Protein AF-0000000066742378 (afdb_homodimer)

Foldseek 3Di:
DPPVCCVPQDFKDQPQFFPFPVVVVVVNCVSCVVAPEEAEAEPPDDDDDDDPPHFYKYFYWDQDPVPGTGTPGIIGTD/DPPVCVVPQDFKDQPQFFPFPVVVVVVNCVSCVVAPEEAEAEPPDDDDDDDPPHFYKYFYWDQDPVPGTGTPGIIGTD

Radius of gyration: 18.07 Å; Cα contacts (8 Å, |Δi|>4): 279; chains: 2; bounding box: 29×65×55 Å

Organism: Zea mays (NCBI:txid4577)

InterPro domains:
  IPR000864 Proteinase inhibitor I13, potato inhibitor I [PF00280] (10-77)
  IPR036354 Proteinase inhibitor I13, potato inhibitor I superfamily [SSF54654] (11-64)

Secondary structure (DSSP, 8-state):
-----------B-GGGTTSBHHHHHHHHHHH-TT--EEEEE-TTPPPPPPPTT--EEEEEEEEETTTEEEE-S--EE-/-----------B-GGGTTSBHHHHHHHHHHH-TT--EEEEE-TTPPPPPPPTT--EEEEEEEEETTTEEEE-S--EE-

Structure (mmCIF, N/CA/C/O backbone):
data_AF-0000000066742378-model_v1
#
loop_
_entity.id
_entity.type
_entity.pdbx_description
1 polymer 'Uncharacterized protein'
#
loop_
_atom_site.group_PDB
_atom_site.id
_atom_site.type_symbol
_atom_site.label_atom_id
_atom_site.label_alt_id
_atom_site.label_comp_id
_atom_site.label_asym_id
_atom_site.label_entity_id
_atom_site.label_seq_id
_atom_site.pdbx_PDB_ins_code
_atom_site.Cartn_x
_atom_site.Cartn_y
_atom_site.Cartn_z
_atom_site.occupancy
_atom_site.B_iso_or_equiv
_atom_site.auth_seq_id
_atom_site.auth_comp_id
_atom_site.auth_asym_id
_atom_site.auth_atom_id
_atom_site.pdbx_PDB_model_num
ATOM 1 N N . MET A 1 1 ? 0.008 30.469 32.125 1 27.09 1 MET A N 1
ATOM 2 C CA . MET A 1 1 ? 0.641 30.688 30.828 1 27.09 1 MET A CA 1
ATOM 3 C C . MET A 1 1 ? 0.395 29.5 29.906 1 27.09 1 MET A C 1
ATOM 5 O O . MET A 1 1 ? 0.87 28.391 30.156 1 27.09 1 MET A O 1
ATOM 9 N N . GLU A 1 2 ? -0.818 29.156 29.547 1 34.97 2 GLU A N 1
ATOM 10 C CA . GLU A 1 2 ? -1.3 28.016 28.75 1 34.97 2 GLU A CA 1
ATOM 11 C C . GLU A 1 2 ? -0.433 27.797 27.516 1 34.97 2 GLU A C 1
ATOM 13 O O . GLU A 1 2 ? -0.152 28.75 26.766 1 34.97 2 GLU A O 1
ATOM 18 N N . ALA A 1 3 ? 0.727 27.188 27.609 1 40.03 3 ALA A N 1
ATOM 19 C CA . ALA A 1 3 ? 1.688 27.047 26.516 1 40.03 3 ALA A CA 1
ATOM 20 C C . ALA A 1 3 ? 0.988 27.109 25.172 1 40.03 3 ALA A C 1
ATOM 22 O O . ALA A 1 3 ? -0.027 26.438 24.953 1 40.03 3 ALA A O 1
ATOM 23 N N . ILE A 1 4 ? 0.505 28.234 24.688 1 39.19 4 ILE A N 1
ATOM 24 C CA . ILE A 1 4 ? 0.047 28.484 23.312 1 39.19 4 ILE A CA 1
ATOM 25 C C . ILE A 1 4 ? 0.61 27.422 22.391 1 39.19 4 ILE A C 1
ATOM 27 O O . ILE A 1 4 ? 1.819 27.359 22.156 1 39.19 4 ILE A O 1
ATOM 31 N N . LYS A 1 5 ? 0.491 26.125 22.594 1 43.06 5 LYS A N 1
ATOM 32 C CA . LYS A 1 5 ? 0.84 25.141 21.578 1 43.06 5 LYS A CA 1
ATOM 33 C C . LYS A 1 5 ? 0.774 25.734 20.172 1 43.06 5 LYS A C 1
ATOM 35 O O . LYS A 1 5 ? -0.308 26.078 19.688 1 43.06 5 LYS A O 1
ATOM 40 N N . ILE A 1 6 ? 1.201 26.984 19.734 1 48.94 6 ILE A N 1
ATOM 41 C CA . ILE A 1 6 ? 1.306 27.391 18.344 1 48.94 6 ILE A CA 1
ATOM 42 C C . ILE A 1 6 ? 1.193 26.156 17.438 1 48.94 6 ILE A C 1
ATOM 44 O O . ILE A 1 6 ? 2.051 25.266 17.469 1 48.94 6 ILE A O 1
ATOM 48 N N . GLY A 1 7 ? 0.145 25.312 17.594 1 54 7 GLY A N 1
ATOM 49 C CA . GLY A 1 7 ? -0.183 23.969 17.125 1 54 7 GLY A CA 1
ATOM 50 C C . GLY A 1 7 ? 0.492 23.609 15.82 1 54 7 GLY A C 1
ATOM 51 O O . GLY A 1 7 ? 0.151 24.141 14.773 1 54 7 GLY A O 1
ATOM 52 N N . LEU A 1 8 ? 1.771 23.438 15.812 1 76.12 8 LEU A N 1
ATOM 53 C CA . LEU A 1 8 ? 2.514 23.047 14.617 1 76.12 8 LEU A CA 1
ATOM 54 C C . LEU A 1 8 ? 1.767 21.969 13.836 1 76.12 8 LEU A C 1
ATOM 56 O O . LEU A 1 8 ? 1.056 21.156 14.43 1 76.12 8 LEU A O 1
ATOM 60 N N . THR A 1 9 ? 1.541 22.328 12.578 1 91.19 9 THR A N 1
ATOM 61 C CA . THR A 1 9 ? 0.945 21.359 11.656 1 91.19 9 THR A CA 1
ATOM 62 C C . THR A 1 9 ? 1.741 20.062 11.641 1 91.19 9 THR A C 1
ATOM 64 O O . THR A 1 9 ? 2.959 20.078 11.453 1 91.19 9 THR A O 1
ATOM 67 N N . PRO A 1 10 ? 1.089 18.922 12.086 1 95.69 10 PRO A N 1
ATOM 68 C CA . PRO A 1 10 ? 1.838 17.656 12.109 1 95.69 10 PRO A CA 1
ATOM 69 C C . PRO A 1 10 ? 2.496 17.344 10.773 1 95.69 10 PRO A C 1
ATOM 71 O O . PRO A 1 10 ? 1.915 17.594 9.719 1 95.69 10 PRO A O 1
ATOM 74 N N . GLU A 1 11 ? 3.738 16.844 10.922 1 97.06 11 GLU A N 1
ATOM 75 C CA . GLU A 1 11 ? 4.438 16.422 9.711 1 97.06 11 GLU A CA 1
ATOM 76 C C . GLU A 1 11 ? 4.754 14.93 9.734 1 97.06 11 GLU A C 1
ATOM 78 O O . GLU A 1 11 ? 5.23 14.375 8.75 1 97.06 11 GLU A O 1
ATOM 83 N N . THR A 1 12 ? 4.594 14.344 10.867 1 97.81 12 THR A N 1
ATOM 84 C CA . THR A 1 12 ? 4.707 12.906 11.07 1 97.81 12 THR A CA 1
ATOM 85 C C . THR A 1 12 ? 3.58 12.391 11.953 1 97.81 12 THR A C 1
ATOM 87 O O . THR A 1 12 ? 2.904 13.172 12.625 1 97.81 12 THR A O 1
ATOM 90 N N . TRP A 1 13 ? 3.348 11.078 12.008 1 98.12 13 TRP A N 1
ATOM 91 C CA . TRP A 1 13 ? 2.273 10.438 12.758 1 98.12 13 TRP A CA 1
ATOM 92 C C . TRP A 1 13 ? 2.768 9.156 13.43 1 98.12 13 TRP A C 1
ATOM 94 O O . TRP A 1 13 ? 2.395 8.055 13.031 1 98.12 13 TRP A O 1
ATOM 104 N N . PRO A 1 14 ? 3.535 9.242 14.414 1 98.44 14 PRO A N 1
ATOM 105 C CA . PRO A 1 14 ? 4.02 8.039 15.086 1 98.44 14 PRO A CA 1
ATOM 106 C C . PRO A 1 14 ? 2.902 7.258 15.773 1 98.44 14 PRO A C 1
ATOM 108 O O . PRO A 1 14 ? 3.014 6.043 15.953 1 98.44 14 PRO A O 1
ATOM 111 N N . GLY A 1 15 ? 1.778 7.891 16.016 1 98.19 15 GLY A N 1
ATOM 112 C CA . GLY A 1 15 ? 0.684 7.289 16.766 1 98.19 15 GLY A CA 1
ATOM 113 C C . GLY A 1 15 ? -0.118 6.293 15.945 1 98.19 15 GLY A C 1
ATOM 1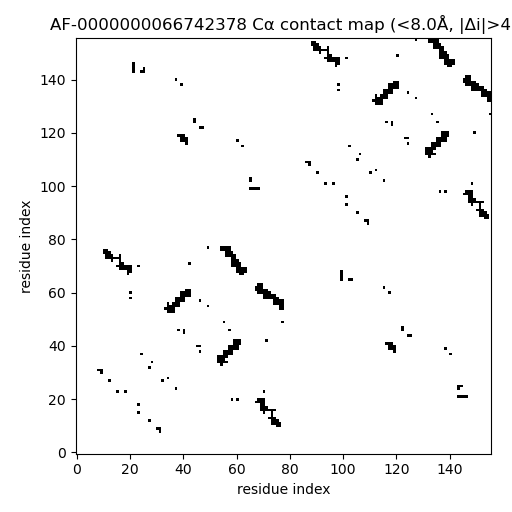14 O O . GLY A 1 15 ? -0.895 5.512 16.5 1 98.19 15 GLY A O 1
ATOM 115 N N . VAL A 1 16 ? 0.091 6.285 14.656 1 98.44 16 VAL A N 1
ATOM 116 C CA . VAL A 1 16 ? -0.739 5.398 13.852 1 98.44 16 VAL A CA 1
ATOM 117 C C . VAL A 1 16 ? 0.071 4.176 13.422 1 98.44 16 VAL A C 1
ATOM 119 O O . VAL A 1 16 ? -0.408 3.346 12.648 1 98.44 16 VAL A O 1
ATOM 122 N N . VAL A 1 17 ? 1.301 4.109 13.898 1 98.38 17 VAL A N 1
ATOM 123 C CA . VAL A 1 17 ? 2.09 2.918 13.609 1 98.38 17 VAL A CA 1
ATOM 124 C C . VAL A 1 17 ? 1.351 1.677 14.102 1 98.38 17 VAL A C 1
ATOM 126 O O . VAL A 1 17 ? 0.856 1.652 15.234 1 98.38 17 VAL A O 1
ATOM 129 N N . GLY A 1 18 ? 1.15 0.672 13.266 1 97.19 18 GLY A N 1
ATOM 130 C CA . GLY A 1 18 ? 0.458 -0.56 13.609 1 97.19 18 GLY A CA 1
ATOM 131 C C . GLY A 1 18 ? -1.011 -0.543 13.227 1 97.19 18 GLY A C 1
ATOM 132 O O . GLY A 1 18 ? -1.664 -1.589 13.211 1 97.19 18 GLY A O 1
ATOM 133 N N . PHE A 1 19 ? -1.54 0.567 12.914 1 97.06 19 PHE A N 1
ATOM 134 C CA . PHE A 1 19 ? -2.926 0.654 12.469 1 97.06 19 PHE A CA 1
ATOM 135 C C . PHE A 1 19 ? -3.076 0.12 11.055 1 97.06 19 PHE A C 1
ATOM 137 O O . PHE A 1 19 ? -2.145 0.203 10.25 1 97.06 19 PHE A O 1
ATOM 144 N N . PRO A 1 20 ? -4.309 -0.412 10.766 1 95.62 20 PRO A N 1
ATOM 145 C CA . PRO A 1 20 ? -4.605 -0.588 9.336 1 95.62 20 PRO A CA 1
ATOM 146 C C . PRO A 1 20 ? -4.418 0.696 8.531 1 95.62 20 PRO A C 1
ATOM 148 O O . PRO A 1 20 ? -4.758 1.782 9.016 1 95.62 20 PRO A O 1
ATOM 151 N N . VAL A 1 21 ? -3.889 0.533 7.371 1 96.44 21 VAL A N 1
ATOM 152 C CA . VAL A 1 21 ? -3.527 1.677 6.543 1 96.44 21 VAL A CA 1
ATOM 153 C C . VAL A 1 21 ? -4.742 2.588 6.359 1 96.44 21 VAL A C 1
ATOM 155 O O . VAL A 1 21 ? -4.629 3.811 6.477 1 96.44 21 VAL A O 1
ATOM 158 N N . LEU A 1 22 ? -5.91 2.037 6.117 1 93.88 22 LEU A N 1
ATOM 159 C CA . LEU A 1 22 ? -7.098 2.85 5.875 1 93.88 22 LEU A CA 1
ATOM 160 C C . LEU A 1 22 ? -7.445 3.684 7.102 1 93.88 22 LEU A C 1
ATOM 162 O O . LEU A 1 22 ? -7.793 4.859 6.977 1 93.88 22 LEU A O 1
ATOM 166 N N . ASP A 1 23 ? -7.336 3.127 8.219 1 95.88 23 ASP A N 1
ATOM 167 C CA . ASP A 1 23 ? -7.594 3.877 9.445 1 95.88 23 ASP A CA 1
ATOM 168 C C . ASP A 1 23 ? -6.617 5.043 9.586 1 95.88 23 ASP A C 1
ATOM 170 O O . ASP A 1 23 ? -7.012 6.152 9.953 1 95.88 23 ASP A O 1
ATOM 174 N N . ALA A 1 24 ? -5.387 4.746 9.352 1 97.5 24 ALA A N 1
ATOM 175 C CA . ALA A 1 24 ? -4.359 5.781 9.422 1 97.5 24 ALA A CA 1
ATOM 176 C C . ALA A 1 24 ? -4.652 6.918 8.445 1 97.5 24 ALA A C 1
ATOM 178 O O . ALA A 1 24 ? -4.527 8.094 8.797 1 97.5 24 ALA A O 1
ATOM 179 N N . ILE A 1 25 ? -5.035 6.57 7.227 1 96.62 25 ILE A N 1
ATOM 180 C CA . ILE A 1 25 ? -5.352 7.574 6.215 1 96.62 25 ILE A CA 1
ATOM 181 C C . ILE A 1 25 ? -6.453 8.492 6.73 1 96.62 25 ILE A C 1
ATOM 183 O O . ILE A 1 25 ? -6.363 9.719 6.598 1 96.62 25 ILE A O 1
ATOM 187 N N . ASN A 1 26 ? -7.445 7.961 7.332 1 96.25 26 ASN A N 1
ATOM 188 C CA . ASN A 1 26 ? -8.555 8.758 7.84 1 96.25 26 ASN A CA 1
ATOM 189 C C . ASN A 1 26 ? -8.102 9.727 8.93 1 96.25 26 ASN A C 1
ATOM 191 O O . ASN A 1 26 ? -8.492 10.898 8.93 1 96.25 26 ASN A O 1
ATOM 195 N N . ILE A 1 27 ? -7.297 9.273 9.797 1 97.38 27 ILE A N 1
ATOM 196 C CA . ILE A 1 27 ? -6.77 10.102 10.875 1 97.38 27 ILE A CA 1
ATOM 197 C C . ILE A 1 27 ? -5.934 11.234 10.281 1 97.38 27 ILE A C 1
ATOM 199 O O . ILE A 1 27 ? -6.113 12.398 10.648 1 97.38 27 ILE A O 1
ATOM 203 N N . ILE A 1 28 ? -5.031 10.922 9.43 1 96.88 28 ILE A N 1
ATOM 204 C CA . ILE A 1 28 ? -4.113 11.883 8.82 1 96.88 28 ILE A CA 1
ATOM 205 C C . ILE A 1 28 ? -4.906 12.953 8.07 1 96.88 28 ILE A C 1
ATOM 207 O O . ILE A 1 28 ? -4.629 14.148 8.195 1 96.88 28 ILE A O 1
ATOM 211 N N . ARG A 1 29 ? -5.902 12.523 7.324 1 95.56 29 ARG A N 1
ATOM 212 C CA . ARG A 1 29 ? -6.695 13.453 6.531 1 95.56 29 ARG A CA 1
ATOM 213 C C . ARG A 1 29 ? -7.488 14.398 7.43 1 95.56 29 ARG A C 1
ATOM 215 O O . ARG A 1 29 ? -7.699 15.562 7.086 1 95.56 29 ARG A O 1
ATOM 222 N N . GLN A 1 30 ? -7.953 13.969 8.508 1 95.19 30 GLN A N 1
ATOM 223 C CA . GLN A 1 30 ? -8.664 14.812 9.461 1 95.19 30 GLN A CA 1
ATOM 224 C C . GLN A 1 30 ? -7.742 15.875 10.047 1 95.19 30 GLN A C 1
ATOM 226 O O . GLN A 1 30 ? -8.141 17.031 10.219 1 95.19 30 GLN A O 1
ATOM 231 N N . GLU A 1 31 ? -6.531 15.492 10.266 1 96.12 31 GLU A N 1
ATOM 232 C CA . GLU A 1 31 ? -5.57 16.391 10.898 1 96.12 31 GLU A CA 1
ATOM 233 C C . GLU A 1 31 ? -4.938 17.328 9.875 1 96.12 31 GLU A C 1
ATOM 235 O O . GLU A 1 31 ? -4.527 18.438 10.211 1 96.12 31 GLU A O 1
ATOM 240 N N . ARG A 1 32 ? -4.758 16.828 8.664 1 96.25 32 ARG A N 1
ATOM 241 C CA . ARG A 1 32 ? -4.113 17.594 7.594 1 96.25 32 ARG A CA 1
ATOM 242 C C . ARG A 1 32 ? -4.953 17.562 6.324 1 96.25 32 ARG A C 1
ATOM 244 O O . ARG A 1 32 ? -4.613 16.875 5.359 1 96.25 32 ARG A O 1
ATOM 251 N N . PRO A 1 33 ? -6 18.359 6.297 1 95.75 33 PRO A N 1
ATOM 252 C CA . PRO A 1 33 ? -6.887 18.375 5.129 1 95.75 33 PRO A CA 1
ATOM 253 C C . PRO A 1 33 ? -6.234 19 3.9 1 95.75 33 PRO A C 1
ATOM 255 O O . PRO A 1 33 ? -6.77 18.891 2.793 1 95.75 33 PRO A O 1
ATOM 258 N N . ASP A 1 34 ? -5.062 19.609 4.102 1 95.88 34 ASP A N 1
ATOM 259 C CA . ASP A 1 34 ? -4.371 20.266 3 1 95.88 34 ASP A CA 1
ATOM 260 C C . ASP A 1 34 ? -3.561 19.266 2.18 1 95.88 34 ASP A C 1
ATOM 262 O O . ASP A 1 34 ? -3.062 19.594 1.103 1 95.88 34 ASP A O 1
ATOM 266 N N . ILE A 1 35 ? -3.402 18.078 2.715 1 95.75 35 ILE A N 1
ATOM 267 C CA . ILE A 1 35 ? -2.678 17.047 1.991 1 95.75 35 ILE A CA 1
ATOM 268 C C . ILE A 1 35 ? -3.379 16.75 0.665 1 95.75 35 ILE A C 1
ATOM 270 O O . ILE A 1 35 ? -4.586 16.5 0.635 1 95.75 35 ILE A O 1
ATOM 274 N N . THR A 1 36 ? -2.529 16.766 -0.425 1 94.81 36 THR A N 1
ATOM 275 C CA . THR A 1 36 ? -3.088 16.578 -1.761 1 94.81 36 THR A CA 1
ATOM 276 C C . THR A 1 36 ? -2.773 15.195 -2.301 1 94.81 36 THR A C 1
ATOM 278 O O . THR A 1 36 ? -3.375 14.75 -3.281 1 94.81 36 THR A O 1
ATOM 281 N N . GLU A 1 37 ? -1.867 14.539 -1.627 1 94.19 37 GLU A N 1
ATOM 282 C CA . GLU A 1 37 ? -1.464 13.219 -2.121 1 94.19 37 GLU A CA 1
ATOM 283 C C . GLU A 1 37 ? -1.11 12.281 -0.97 1 94.19 37 GLU A C 1
ATOM 285 O O . GLU A 1 37 ? -0.401 12.672 -0.04 1 94.19 37 GLU A O 1
ATOM 290 N N . VAL A 1 38 ? -1.646 11.094 -1.013 1 95.25 38 VAL A N 1
ATOM 291 C CA . VAL A 1 38 ? -1.28 10.008 -0.107 1 95.25 38 VAL A CA 1
ATOM 292 C C . VAL A 1 38 ? -0.64 8.867 -0.897 1 95.25 38 VAL A C 1
ATOM 294 O O . VAL A 1 38 ? -1.209 8.391 -1.883 1 95.25 38 VAL A O 1
ATOM 297 N N . ARG A 1 39 ? 0.564 8.5 -0.526 1 95 39 ARG A N 1
ATOM 298 C CA . ARG A 1 39 ? 1.259 7.371 -1.134 1 95 39 ARG A CA 1
ATOM 299 C C . ARG A 1 39 ? 1.414 6.227 -0.14 1 95 39 ARG A C 1
ATOM 301 O O . ARG A 1 39 ? 1.939 6.418 0.959 1 95 39 ARG A O 1
ATOM 308 N N . VAL A 1 40 ? 0.927 5.07 -0.518 1 96.25 40 VAL A N 1
ATOM 309 C CA . VAL A 1 40 ? 1.094 3.857 0.275 1 96.25 40 VAL A CA 1
ATOM 310 C C . VAL A 1 40 ? 2.133 2.949 -0.381 1 96.25 40 VAL A C 1
ATOM 312 O O . VAL A 1 40 ? 1.899 2.414 -1.468 1 96.25 40 VAL A O 1
ATOM 315 N N . LEU A 1 41 ? 3.277 2.809 0.277 1 95 41 LEU A N 1
ATOM 316 C CA . LEU A 1 41 ? 4.449 2.145 -0.286 1 95 41 LEU A CA 1
ATOM 317 C C . LEU A 1 41 ? 4.824 0.916 0.537 1 95 41 LEU A C 1
ATOM 319 O O . LEU A 1 41 ? 4.562 0.866 1.741 1 95 41 LEU A O 1
ATOM 323 N N . PRO A 1 42 ? 5.43 -0.04 -0.157 1 94 42 PRO A N 1
ATOM 324 C CA . PRO A 1 42 ? 6.051 -1.097 0.646 1 94 42 PRO A CA 1
ATOM 325 C C . PRO A 1 42 ? 7.367 -0.657 1.283 1 94 42 PRO A C 1
ATOM 327 O O . PRO A 1 42 ? 7.922 0.382 0.912 1 94 42 PRO A O 1
ATOM 330 N N . PRO A 1 43 ? 7.762 -1.463 2.258 1 88.88 43 PRO A N 1
ATOM 331 C CA . PRO A 1 43 ? 9.039 -1.112 2.889 1 88.88 43 PRO A CA 1
ATOM 332 C C . PRO A 1 43 ? 10.195 -1.06 1.893 1 88.88 43 PRO A C 1
ATOM 334 O O . PRO A 1 43 ? 10.195 -1.803 0.909 1 88.88 43 PRO A O 1
ATOM 337 N N . ASN A 1 44 ? 11.109 -0.139 2.074 1 83.31 44 ASN A N 1
ATOM 338 C CA . ASN A 1 44 ? 12.383 -0.035 1.368 1 83.31 44 ASN A CA 1
ATOM 339 C C . ASN A 1 44 ? 12.188 0.481 -0.055 1 83.31 44 ASN A C 1
ATOM 341 O O . ASN A 1 44 ? 13.109 0.405 -0.875 1 83.31 44 ASN A O 1
ATOM 345 N N . GLU A 1 45 ? 11.062 0.854 -0.427 1 87.69 45 GLU A N 1
ATOM 346 C CA . GLU A 1 45 ? 10.867 1.522 -1.71 1 87.69 45 GLU A CA 1
ATOM 347 C C . GLU A 1 45 ? 10.844 3.039 -1.543 1 87.69 45 GLU A C 1
ATOM 349 O O . GLU A 1 45 ? 10.195 3.557 -0.629 1 87.69 45 GLU A O 1
ATOM 354 N N . ALA A 1 46 ? 11.523 3.654 -2.398 1 87.31 46 ALA A N 1
ATOM 355 C CA . ALA A 1 46 ? 11.547 5.113 -2.348 1 87.31 46 ALA A CA 1
ATOM 356 C C . ALA A 1 46 ? 10.352 5.703 -3.092 1 87.31 46 ALA A C 1
ATOM 358 O O . ALA A 1 46 ? 9.969 5.211 -4.156 1 87.31 46 ALA A O 1
ATOM 359 N N . PRO A 1 47 ? 9.797 6.719 -2.447 1 91.5 47 PRO A N 1
ATOM 360 C CA . PRO A 1 47 ? 8.734 7.383 -3.203 1 91.5 47 PRO A CA 1
ATOM 361 C C . PRO A 1 47 ? 9.25 8.094 -4.453 1 91.5 47 PRO A C 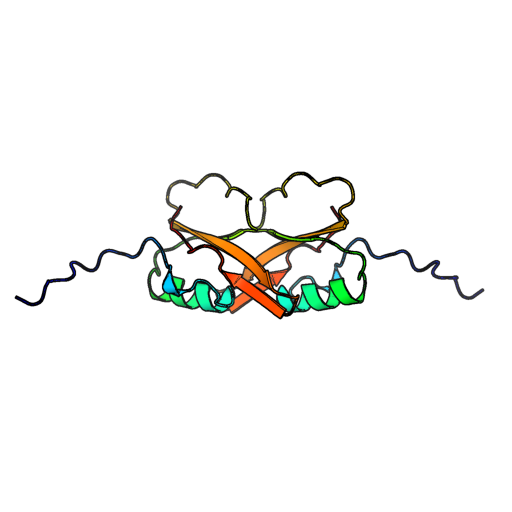1
ATOM 363 O O . PRO A 1 47 ? 10.422 8.492 -4.5 1 91.5 47 PRO A O 1
ATOM 366 N N . SER A 1 48 ? 8.391 8.125 -5.398 1 90.38 48 SER A N 1
ATOM 367 C CA . SER A 1 48 ? 8.695 8.922 -6.578 1 90.38 48 SER A CA 1
ATOM 368 C C . SER A 1 48 ? 9.023 10.367 -6.203 1 90.38 48 SER A C 1
ATOM 370 O O . SER A 1 48 ? 8.727 10.805 -5.086 1 90.38 48 SER A O 1
ATOM 372 N N . PRO A 1 49 ? 9.617 11.078 -7.094 1 92.88 49 PRO A N 1
ATOM 373 C CA . PRO A 1 49 ? 9.922 12.484 -6.812 1 92.88 49 PRO A CA 1
ATOM 374 C C . PRO A 1 49 ? 8.68 13.297 -6.473 1 92.88 49 PRO A C 1
ATOM 376 O O . PRO A 1 49 ? 7.617 13.086 -7.059 1 92.88 49 PRO A O 1
ATOM 379 N N . LEU A 1 50 ? 8.93 14.18 -5.523 1 93 50 LEU A N 1
ATOM 380 C CA . LEU A 1 50 ? 7.852 15.07 -5.117 1 93 50 LEU A CA 1
ATOM 381 C C . LEU A 1 50 ? 7.57 16.109 -6.199 1 93 50 LEU A C 1
ATOM 383 O O . LEU A 1 50 ? 8.5 16.672 -6.781 1 93 50 LEU A O 1
ATOM 387 N N . VAL A 1 51 ? 6.281 16.25 -6.457 1 92.06 51 VAL A N 1
ATOM 388 C CA . VAL A 1 51 ? 5.879 17.234 -7.445 1 92.06 51 VAL A CA 1
ATOM 389 C C . VAL A 1 51 ? 5.652 18.578 -6.762 1 92.06 51 VAL A C 1
ATOM 391 O O . VAL A 1 51 ? 5.059 18.641 -5.68 1 92.06 51 VAL A O 1
ATOM 394 N N . GLU A 1 52 ? 6.094 19.672 -7.414 1 94.31 52 GLU A N 1
ATOM 395 C CA . GLU A 1 52 ? 5.898 21.016 -6.871 1 94.31 52 GLU A CA 1
ATOM 396 C C . GLU A 1 52 ? 4.422 21.297 -6.621 1 94.31 52 GLU A C 1
ATOM 398 O O . GLU A 1 52 ? 3.57 20.969 -7.445 1 94.31 52 GLU A O 1
ATOM 403 N N . GLY A 1 53 ? 4.109 21.922 -5.41 1 95.25 53 GLY A N 1
ATOM 404 C CA . GLY A 1 53 ? 2.744 22.297 -5.07 1 95.25 53 GLY A CA 1
ATOM 405 C C . GLY A 1 53 ? 1.967 21.188 -4.395 1 95.25 53 GLY A C 1
ATOM 406 O O . GLY A 1 53 ? 0.811 21.375 -4.012 1 95.25 53 GLY A O 1
ATOM 407 N N . THR A 1 54 ? 2.584 20.078 -4.293 1 95.75 54 THR A N 1
ATOM 408 C CA . THR A 1 54 ? 1.925 18.938 -3.676 1 95.75 54 THR A CA 1
ATOM 409 C C . THR A 1 54 ? 2.307 18.812 -2.203 1 95.75 54 THR A C 1
ATOM 411 O O . THR A 1 54 ? 3.473 18.984 -1.844 1 95.75 54 THR A O 1
ATOM 414 N N . VAL A 1 55 ? 1.313 18.641 -1.36 1 97 55 VAL A N 1
ATOM 415 C CA . VAL A 1 55 ? 1.545 18.156 -0.002 1 97 55 VAL A CA 1
ATOM 416 C C . VAL A 1 55 ? 1.264 16.656 0.074 1 97 55 VAL A C 1
ATOM 418 O O . VAL A 1 55 ? 0.11 16.234 -0.007 1 97 55 VAL A O 1
ATOM 421 N N . ARG A 1 56 ? 2.408 15.945 0.146 1 97 56 ARG A N 1
ATOM 422 C CA . ARG A 1 56 ? 2.311 14.492 0.077 1 97 56 ARG A CA 1
ATOM 423 C C . ARG A 1 56 ? 2.637 13.852 1.425 1 97 56 ARG A C 1
ATOM 425 O O . ARG A 1 56 ? 3.609 14.234 2.078 1 97 56 ARG A O 1
ATOM 432 N N . VAL A 1 57 ? 1.8 12.875 1.708 1 97.62 57 VAL A N 1
ATOM 433 C CA . VAL A 1 57 ? 2.16 12.008 2.826 1 97.62 57 VAL 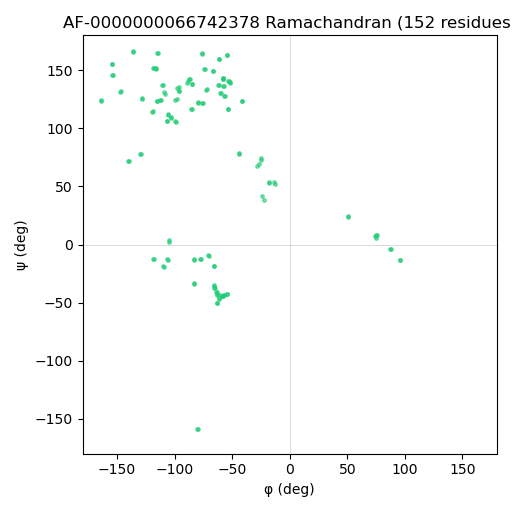A CA 1
ATOM 434 C C . VAL A 1 57 ? 2.553 10.633 2.307 1 97.62 57 VAL A C 1
ATOM 436 O O . VAL A 1 57 ? 1.876 10.07 1.438 1 97.62 57 VAL A O 1
ATOM 439 N N . CYS A 1 58 ? 3.689 10.148 2.785 1 97 58 CYS A N 1
ATOM 440 C CA . CYS A 1 58 ? 4.164 8.797 2.504 1 97 58 CYS A CA 1
ATOM 441 C C . CYS A 1 58 ? 3.85 7.855 3.66 1 97 58 CYS A C 1
ATOM 443 O O . CYS A 1 58 ? 4.223 8.125 4.805 1 97 58 CYS A O 1
ATOM 445 N N . ILE A 1 59 ? 3.158 6.785 3.324 1 97.81 59 ILE A N 1
ATOM 446 C CA . ILE A 1 59 ? 2.781 5.734 4.262 1 97.81 59 ILE A CA 1
ATOM 447 C C . ILE A 1 59 ? 3.404 4.41 3.832 1 97.81 59 ILE A C 1
ATOM 449 O O . ILE A 1 59 ? 3.086 3.885 2.764 1 97.81 59 ILE A O 1
ATOM 453 N N . TYR A 1 60 ? 4.266 3.939 4.633 1 97.12 60 TYR A N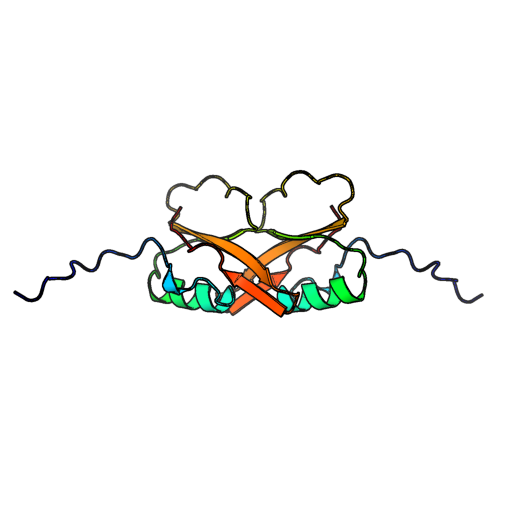 1
ATOM 454 C CA . TYR A 1 60 ? 4.789 2.604 4.359 1 97.12 60 TYR A CA 1
ATOM 455 C C . TYR A 1 60 ? 3.908 1.534 4.996 1 97.12 60 TYR A C 1
ATOM 457 O O . TYR A 1 60 ? 3.4 1.719 6.105 1 97.12 60 TYR A O 1
ATOM 465 N N . ASN A 1 61 ? 3.781 0.434 4.25 1 97 61 ASN A N 1
ATOM 466 C CA . ASN A 1 61 ? 2.896 -0.622 4.73 1 97 61 ASN A CA 1
ATOM 467 C C . ASN A 1 61 ? 3.664 -1.904 5.031 1 97 61 ASN A C 1
ATOM 469 O O . ASN A 1 61 ? 4.695 -2.174 4.418 1 97 61 ASN A O 1
ATOM 473 N N . ASP A 1 62 ? 3.119 -2.658 5.992 1 94.56 62 ASP A N 1
ATOM 474 C CA . ASP A 1 62 ? 3.559 -4.004 6.344 1 94.56 62 ASP A CA 1
ATOM 475 C C . ASP A 1 62 ? 2.385 -4.98 6.352 1 94.56 62 ASP A C 1
ATOM 477 O O . ASP A 1 62 ? 1.356 -4.719 6.977 1 94.56 62 ASP A O 1
ATOM 481 N N . ILE A 1 63 ? 2.58 -6.004 5.598 1 91.81 63 ILE A N 1
ATOM 482 C CA . ILE A 1 63 ? 1.554 -7.043 5.59 1 91.81 63 ILE A CA 1
ATOM 483 C C . ILE A 1 63 ? 1.787 -8.008 6.746 1 91.81 63 ILE A C 1
ATOM 485 O O . ILE A 1 63 ? 2.803 -8.711 6.781 1 91.81 63 ILE A O 1
ATOM 489 N N . VAL A 1 64 ? 0.827 -8.047 7.664 1 89.94 64 VAL A N 1
ATOM 490 C CA . VAL A 1 64 ? 0.972 -8.859 8.867 1 89.94 64 VAL A CA 1
ATOM 491 C C . VAL A 1 64 ? 0.143 -10.133 8.742 1 89.94 64 VAL A C 1
ATOM 493 O O . VAL A 1 64 ? -1.087 -10.094 8.828 1 89.94 64 VAL A O 1
ATOM 496 N N . ASN A 1 65 ? 0.806 -11.32 8.578 1 80.75 65 ASN A N 1
ATOM 497 C CA . ASN A 1 65 ? 0.26 -12.672 8.547 1 80.75 65 ASN A CA 1
ATOM 498 C C . ASN A 1 65 ? -0.906 -12.789 7.57 1 80.75 65 ASN A C 1
ATOM 500 O O . ASN A 1 65 ? -1.855 -13.531 7.812 1 80.75 65 ASN A O 1
ATOM 504 N N . GLY A 1 66 ? -0.985 -11.906 6.57 1 77.69 66 GLY A N 1
ATOM 505 C CA . GLY A 1 66 ? -2.09 -11.945 5.625 1 77.69 66 GLY A CA 1
ATOM 506 C C . GLY A 1 66 ? -3.385 -11.398 6.199 1 77.69 66 GLY A C 1
ATOM 507 O O . GLY A 1 66 ? -4.445 -11.539 5.586 1 77.69 66 GLY A O 1
ATOM 508 N N . GLN A 1 67 ? -3.309 -10.82 7.375 1 83.88 67 GLN A N 1
ATOM 509 C CA . GLN A 1 67 ? -4.523 -10.414 8.078 1 83.88 67 GLN A CA 1
ATOM 510 C C . GLN A 1 67 ? -4.66 -8.891 8.109 1 83.88 67 GLN A C 1
ATOM 512 O O . GLN A 1 67 ? -5.754 -8.367 8.32 1 83.88 67 GLN A O 1
ATOM 517 N N . ALA A 1 68 ? -3.562 -8.312 7.898 1 92.25 68 ALA A N 1
ATOM 518 C CA . ALA A 1 68 ? -3.641 -6.852 7.973 1 92.25 68 ALA A CA 1
ATOM 519 C C . ALA A 1 68 ? -2.551 -6.203 7.125 1 92.25 68 ALA A C 1
ATOM 521 O O . ALA A 1 68 ? -1.478 -6.777 6.934 1 92.25 68 ALA A O 1
ATOM 522 N N . VAL A 1 69 ? -2.854 -5.129 6.574 1 94.25 69 VAL A N 1
ATOM 523 C CA . VAL A 1 69 ? -1.896 -4.195 5.996 1 94.25 69 VAL A CA 1
ATOM 524 C C . VAL A 1 69 ? -1.769 -2.965 6.895 1 94.25 69 VAL A C 1
ATOM 526 O O . VAL A 1 69 ? -2.674 -2.129 6.945 1 94.25 69 VAL A O 1
ATOM 529 N N . VAL A 1 70 ? -0.618 -2.939 7.586 1 97.12 70 VAL A N 1
ATOM 530 C CA . VAL A 1 70 ? -0.526 -1.936 8.641 1 97.12 70 VAL A CA 1
ATOM 531 C C . VAL A 1 70 ? 0.557 -0.916 8.297 1 97.12 70 VAL A C 1
ATOM 533 O O . VAL A 1 70 ? 1.399 -1.168 7.43 1 97.12 70 VAL A O 1
ATOM 536 N N . VAL A 1 71 ? 0.451 0.17 9.055 1 98.19 71 VAL A N 1
ATOM 537 C CA . VAL A 1 71 ? 1.423 1.247 8.898 1 98.19 71 VAL A CA 1
ATOM 538 C C . VAL A 1 71 ? 2.713 0.891 9.633 1 98.19 71 VAL A C 1
ATOM 540 O O . VAL A 1 71 ? 2.691 0.613 10.836 1 98.19 71 VAL A O 1
ATOM 543 N N . ARG A 1 72 ? 3.779 0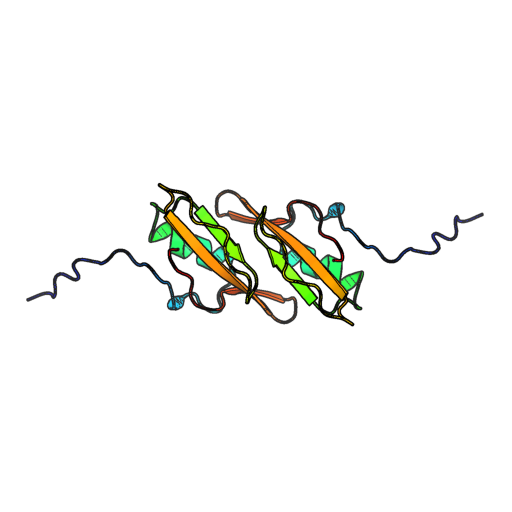.868 8.922 1 97.25 72 ARG A N 1
ATOM 544 C CA . ARG A 1 72 ? 5.102 0.74 9.523 1 97.25 72 ARG A CA 1
ATOM 545 C C . ARG A 1 72 ? 6.195 1.126 8.531 1 97.25 72 ARG A C 1
ATOM 547 O O . ARG A 1 72 ? 6.301 0.536 7.449 1 97.25 72 ARG A O 1
ATOM 554 N N . PRO A 1 73 ? 7.199 2.246 8.93 1 97.56 73 PRO A N 1
ATOM 555 C CA . PRO A 1 73 ? 7.223 3.051 10.156 1 97.56 73 PRO A CA 1
ATOM 556 C C . PRO A 1 73 ? 6.234 4.211 10.117 1 97.56 73 PRO A C 1
ATOM 558 O O . PRO A 1 73 ? 5.191 4.121 9.461 1 97.56 73 PRO A O 1
ATOM 561 N N . GLU A 1 74 ? 6.43 5.273 10.945 1 98.38 74 GLU A N 1
ATOM 562 C CA . GLU A 1 74 ? 5.488 6.383 11.023 1 98.38 74 GLU A CA 1
ATOM 563 C C . GLU A 1 74 ? 5.367 7.105 9.688 1 98.38 74 GLU A C 1
ATOM 565 O O . GLU A 1 74 ? 6.371 7.332 9.008 1 98.38 74 GLU A O 1
ATOM 570 N N . PRO A 1 75 ? 4.156 7.453 9.281 1 98.38 75 PRO A N 1
ATOM 571 C CA . PRO A 1 75 ? 4.008 8.281 8.086 1 98.38 75 PRO A CA 1
ATOM 572 C C . PRO A 1 75 ? 4.668 9.648 8.227 1 98.38 75 PRO A C 1
ATOM 574 O O . PRO A 1 75 ? 4.863 10.133 9.344 1 98.38 75 PRO A O 1
ATOM 577 N N . TYR A 1 76 ? 4.93 10.25 7.012 1 98.12 76 TYR A N 1
ATOM 578 C CA . TYR A 1 76 ? 5.566 11.562 7.035 1 98.12 76 TYR A CA 1
ATOM 579 C C . TYR A 1 76 ? 5.238 12.352 5.773 1 98.12 76 TYR A C 1
ATOM 581 O O . TYR A 1 76 ? 4.887 11.773 4.746 1 98.12 76 TYR A O 1
ATOM 589 N N . ILE A 1 77 ? 5.32 13.688 5.922 1 97.44 77 ILE A N 1
ATOM 590 C CA . ILE A 1 77 ? 5.168 14.555 4.762 1 97.44 77 ILE A CA 1
ATOM 591 C C . ILE A 1 77 ? 6.441 14.508 3.914 1 97.44 77 ILE A C 1
ATOM 593 O O . ILE A 1 77 ? 7.543 14.711 4.426 1 97.44 77 ILE A O 1
ATOM 597 N N . GLY A 1 78 ? 6.359 14.133 2.68 1 93.69 78 GLY A N 1
ATOM 598 C CA . GLY A 1 78 ? 7.539 14.133 1.833 1 93.69 78 GLY A CA 1
ATOM 599 C C . GLY A 1 78 ? 7.312 13.469 0.487 1 93.69 78 GLY A C 1
ATOM 600 O O . GLY A 1 78 ? 6.234 12.93 0.232 1 93.69 78 GLY A O 1
ATOM 601 N N . MET B 1 1 ? -13.852 -34.906 -24.375 1 27.64 1 MET B N 1
ATOM 602 C CA . MET B 1 1 ? -12.445 -34.531 -24.234 1 27.64 1 MET B CA 1
ATOM 603 C C . MET B 1 1 ? -12.273 -33.406 -23.234 1 27.64 1 MET B C 1
ATOM 605 O O . MET B 1 1 ? -12.742 -32.281 -23.469 1 27.64 1 MET B O 1
ATOM 609 N N . GLU B 1 2 ? -12.648 -33.562 -21.984 1 35.72 2 GLU B N 1
ATOM 610 C CA . GLU B 1 2 ? -12.711 -32.562 -20.906 1 35.72 2 GLU B CA 1
ATOM 611 C C . GLU B 1 2 ? -11.461 -31.672 -20.891 1 35.72 2 GLU B C 1
ATOM 613 O O . GLU B 1 2 ? -10.336 -32.188 -20.938 1 35.72 2 GLU B O 1
ATOM 618 N N . ALA B 1 3 ? -11.312 -30.688 -21.75 1 41.03 3 ALA B N 1
ATOM 619 C CA . ALA B 1 3 ? -10.109 -29.875 -21.906 1 41.03 3 ALA B CA 1
ATOM 620 C C . ALA B 1 3 ? -9.297 -29.859 -20.609 1 41.03 3 ALA B C 1
ATOM 622 O O . ALA B 1 3 ? -9.836 -29.609 -19.531 1 41.03 3 ALA B O 1
ATOM 623 N N . ILE B 1 4 ? -8.57 -30.922 -20.203 1 40.62 4 ILE B N 1
ATOM 624 C CA . ILE B 1 4 ? -7.555 -30.969 -19.156 1 40.62 4 ILE B CA 1
ATOM 625 C C . ILE B 1 4 ? -7.066 -29.547 -18.844 1 40.62 4 ILE B C 1
ATOM 627 O O . ILE B 1 4 ? -6.434 -28.906 -19.688 1 40.62 4 ILE B O 1
ATOM 631 N N . LYS B 1 5 ? -7.891 -28.609 -18.531 1 43.59 5 LYS B N 1
ATOM 632 C CA . LYS B 1 5 ? -7.395 -27.344 -18 1 43.59 5 LYS B CA 1
ATOM 633 C C . LYS B 1 5 ? -6.008 -27.516 -17.391 1 43.59 5 LYS B C 1
ATOM 635 O O . LYS B 1 5 ? -5.859 -28.125 -16.328 1 43.59 5 LYS B O 1
ATOM 640 N N . ILE B 1 6 ? -4.922 -28.297 -17.828 1 49.19 6 ILE B N 1
ATOM 641 C CA . ILE B 1 6 ? -3.572 -28.234 -17.266 1 49.19 6 ILE B CA 1
ATOM 642 C C . ILE B 1 6 ? -3.424 -27 -16.391 1 49.19 6 ILE B C 1
ATOM 644 O O . ILE B 1 6 ? -3.521 -25.875 -16.875 1 49.19 6 ILE B O 1
ATOM 648 N N . GLY B 1 7 ? -4.301 -26.797 -15.398 1 53.69 7 GLY B N 1
ATOM 649 C CA . GLY B 1 7 ? -4.625 -25.656 -14.555 1 53.69 7 GLY B CA 1
ATOM 650 C C . GLY B 1 7 ? -3.453 -24.703 -14.344 1 53.69 7 GLY B C 1
ATOM 651 O O . GLY B 1 7 ? -2.494 -25.047 -13.648 1 53.69 7 GLY B O 1
ATOM 652 N N . LEU B 1 8 ? -3.016 -24.031 -15.336 1 76 8 LEU B N 1
ATOM 653 C CA . LEU B 1 8 ? -1.907 -23.094 -15.25 1 76 8 LEU B CA 1
ATOM 654 C C . LEU B 1 8 ? -1.997 -22.266 -13.969 1 76 8 LEU B C 1
ATOM 656 O O . LEU B 1 8 ? -3.096 -21.984 -13.477 1 76 8 LEU B O 1
ATOM 660 N N . THR B 1 9 ? -0.893 -22.375 -13.234 1 91 9 THR B N 1
ATOM 661 C CA . THR B 1 9 ? -0.761 -21.562 -12.031 1 91 9 THR B CA 1
ATOM 662 C C . THR B 1 9 ? -0.977 -20.078 -12.359 1 91 9 THR B C 1
ATOM 664 O O . THR B 1 9 ? -0.347 -19.547 -13.266 1 91 9 THR B O 1
ATOM 667 N N . PRO B 1 10 ? -2.076 -19.453 -11.766 1 95.62 10 PRO B N 1
ATOM 668 C CA . PRO B 1 10 ? -2.324 -18.047 -12.086 1 95.62 10 PRO B CA 1
ATOM 669 C C . PRO B 1 10 ? -1.091 -17.172 -11.875 1 95.62 10 PRO B C 1
ATOM 671 O O . PRO B 1 10 ? -0.329 -17.375 -10.93 1 95.62 10 PRO B O 1
ATOM 674 N N . GLU B 1 11 ? -0.936 -16.25 -12.844 1 97 11 GLU B N 1
ATOM 675 C CA . GLU B 1 11 ? 0.172 -15.312 -12.711 1 97 11 GLU B CA 1
ATOM 676 C C . GLU B 1 11 ? -0.334 -13.875 -12.625 1 97 11 GLU B C 1
ATOM 678 O O . GLU B 1 11 ? 0.447 -12.953 -12.391 1 97 11 GLU B O 1
ATOM 683 N N . THR B 1 12 ? -1.567 -13.703 -12.922 1 97.81 12 THR B N 1
ATOM 684 C CA . THR B 1 12 ? -2.266 -12.43 -12.766 1 97.81 12 THR B CA 1
ATOM 685 C C . THR B 1 12 ? -3.643 -12.648 -12.141 1 97.81 12 THR B C 1
ATOM 687 O O . THR B 1 12 ? -4.145 -13.773 -12.102 1 97.81 12 THR B O 1
ATOM 690 N N . TRP B 1 13 ? -4.297 -11.594 -11.672 1 98.12 13 TRP B N 1
ATOM 691 C CA . TRP B 1 13 ? -5.594 -11.641 -11 1 98.12 13 TRP B CA 1
ATOM 692 C C . TRP B 1 13 ? -6.477 -10.477 -11.43 1 98.12 13 TRP B C 1
ATOM 694 O O . TRP B 1 13 ? -6.727 -9.555 -10.656 1 98.12 13 TRP B O 1
ATOM 704 N N . PRO B 1 14 ? -6.961 -10.5 -12.594 1 98.44 14 PRO B N 1
ATOM 705 C CA . PRO B 1 14 ? -7.824 -9.406 -13.047 1 98.44 14 PRO B CA 1
ATOM 706 C C . PRO B 1 14 ? -9.141 -9.336 -12.273 1 98.44 14 PRO B C 1
ATOM 708 O O . PRO B 1 14 ? -9.734 -8.258 -12.148 1 98.44 14 PRO B O 1
ATOM 711 N N . GLY B 1 15 ? -9.508 -10.406 -11.609 1 98.19 15 GLY B N 1
ATOM 712 C CA . GLY B 1 15 ? -10.789 -10.5 -10.93 1 98.19 15 GLY B CA 1
ATOM 713 C C . GLY B 1 15 ? -10.82 -9.75 -9.609 1 98.19 1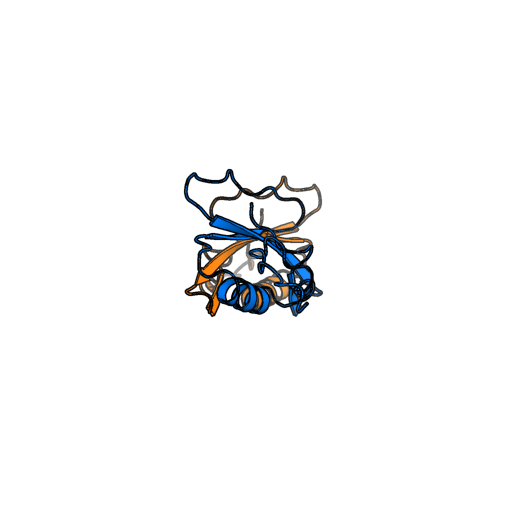5 GLY B C 1
ATOM 714 O O . GLY B 1 15 ? -11.898 -9.508 -9.055 1 98.19 15 GLY B O 1
ATOM 715 N N . VAL B 1 16 ? -9.672 -9.336 -9.133 1 98.5 16 VAL B N 1
ATOM 716 C CA . VAL B 1 16 ? -9.672 -8.695 -7.824 1 98.5 16 VAL B CA 1
ATOM 717 C C . VAL B 1 16 ? -9.5 -7.184 -7.984 1 98.5 16 VAL B C 1
ATOM 719 O O . VAL B 1 16 ? -9.375 -6.457 -6.996 1 98.5 16 VAL B O 1
ATOM 722 N N . VAL B 1 17 ? -9.438 -6.754 -9.227 1 98.44 17 VAL B N 1
ATOM 723 C CA . VAL B 1 17 ? -9.375 -5.312 -9.445 1 98.44 17 VAL B CA 1
ATOM 724 C C . VAL B 1 17 ? -10.578 -4.637 -8.781 1 98.44 17 VAL B C 1
ATOM 726 O O . VAL B 1 17 ? -11.711 -5.086 -8.938 1 98.44 17 VAL B O 1
ATOM 729 N N . GLY B 1 18 ? -10.367 -3.629 -7.949 1 97.25 18 GLY B N 1
ATOM 730 C CA . GLY B 1 18 ? -11.414 -2.906 -7.246 1 97.25 18 GLY B CA 1
ATOM 731 C C . GLY B 1 18 ? -11.656 -3.422 -5.84 1 97.25 18 GLY B C 1
ATOM 732 O O . GLY B 1 18 ? -12.312 -2.762 -5.035 1 97.25 18 GLY B O 1
ATOM 733 N N . PHE B 1 19 ? -11.141 -4.539 -5.516 1 97.06 19 PHE B N 1
ATOM 734 C CA . PHE B 1 19 ? -11.266 -5.07 -4.16 1 97.06 19 PHE B CA 1
ATOM 735 C C . PHE B 1 19 ? -10.359 -4.316 -3.199 1 97.06 19 PHE B C 1
ATOM 737 O O . PHE B 1 19 ? -9.305 -3.816 -3.596 1 97.06 19 PHE B O 1
ATOM 744 N N . PRO B 1 20 ? -10.805 -4.262 -1.902 1 95.75 20 PRO B N 1
ATOM 745 C CA . PRO B 1 20 ? -9.805 -3.883 -0.901 1 95.75 20 PRO B CA 1
ATOM 746 C C . PRO B 1 20 ? -8.547 -4.746 -0.965 1 95.75 20 PRO B C 1
ATOM 748 O O . PRO B 1 20 ? -8.633 -5.957 -1.191 1 95.75 20 PRO B O 1
ATOM 751 N N . VAL B 1 21 ? -7.453 -4.105 -0.787 1 96.5 21 VAL B N 1
ATOM 752 C CA . VAL B 1 21 ? -6.16 -4.766 -0.95 1 96.5 21 VAL B CA 1
ATOM 753 C C . VAL B 1 21 ? -6.109 -6.016 -0.071 1 96.5 21 VAL B C 1
ATOM 755 O O . VAL B 1 21 ? -5.668 -7.078 -0.519 1 96.5 21 VAL B O 1
ATOM 758 N N . LEU B 1 22 ? -6.59 -5.949 1.156 1 93.88 22 LEU B N 1
ATOM 759 C CA . LEU B 1 22 ? -6.508 -7.086 2.066 1 93.88 22 LEU B CA 1
ATOM 760 C C . LEU B 1 22 ? -7.324 -8.258 1.54 1 93.88 22 LEU B C 1
ATOM 762 O O . LEU B 1 22 ? -6.883 -9.406 1.608 1 93.88 22 LEU B O 1
ATOM 766 N N . ASP B 1 23 ? -8.438 -7.992 1.036 1 95.88 23 ASP B N 1
ATOM 767 C CA . ASP B 1 23 ? -9.25 -9.055 0.452 1 95.88 23 ASP B CA 1
ATOM 768 C C . ASP B 1 23 ? -8.523 -9.727 -0.713 1 95.88 23 ASP B C 1
ATOM 770 O O . ASP B 1 23 ? -8.539 -10.945 -0.839 1 95.88 23 ASP B O 1
ATOM 774 N N . ALA B 1 24 ? -7.977 -8.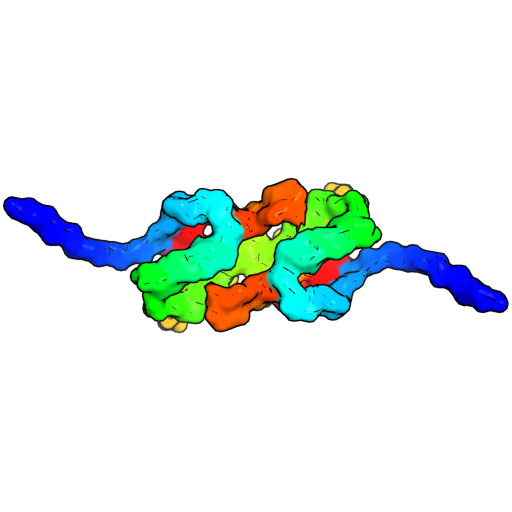914 -1.562 1 97.56 24 ALA B N 1
ATOM 775 C CA . ALA B 1 24 ? -7.223 -9.438 -2.701 1 97.56 24 ALA B CA 1
ATOM 776 C C . ALA B 1 24 ? -6.07 -10.32 -2.242 1 97.56 24 ALA B C 1
ATOM 778 O O . ALA B 1 24 ? -5.84 -11.398 -2.803 1 97.56 24 ALA B O 1
ATOM 779 N N . ILE B 1 25 ? -5.348 -9.859 -1.222 1 96.69 25 ILE B N 1
ATOM 780 C CA . ILE B 1 25 ? -4.227 -10.633 -0.696 1 96.69 25 ILE B CA 1
ATOM 781 C C . ILE B 1 25 ? -4.707 -12.016 -0.259 1 96.69 25 ILE B C 1
ATOM 783 O O . ILE B 1 25 ? -4.07 -13.023 -0.563 1 96.69 25 ILE B O 1
ATOM 787 N N . ASN B 1 26 ? -5.809 -12.094 0.389 1 96.19 26 ASN B N 1
ATOM 788 C CA . ASN B 1 26 ? -6.34 -13.375 0.863 1 96.19 26 ASN B CA 1
ATOM 789 C C . ASN B 1 26 ? -6.676 -14.305 -0.297 1 96.19 26 ASN B C 1
ATOM 791 O O . ASN B 1 26 ? -6.359 -15.492 -0.254 1 96.19 26 ASN B O 1
ATOM 795 N N . ILE B 1 27 ? -7.27 -13.781 -1.288 1 97.38 27 ILE B N 1
ATOM 796 C CA . ILE B 1 27 ? -7.625 -14.562 -2.467 1 97.38 27 ILE B CA 1
ATOM 797 C C . ILE B 1 27 ? -6.359 -15.086 -3.141 1 97.38 27 ILE B C 1
ATOM 799 O O . ILE B 1 27 ? -6.266 -16.281 -3.461 1 97.38 27 ILE B O 1
ATOM 803 N N . ILE B 1 28 ? -5.418 -14.242 -3.381 1 96.94 28 ILE B N 1
ATOM 804 C CA . ILE B 1 28 ? -4.18 -14.578 -4.074 1 96.94 28 ILE B CA 1
ATOM 805 C C . ILE B 1 28 ? -3.428 -15.648 -3.295 1 96.94 28 ILE B C 1
ATOM 807 O O . ILE B 1 28 ? -2.949 -16.625 -3.877 1 96.94 28 ILE B O 1
ATOM 811 N N . ARG B 1 29 ? -3.365 -15.484 -1.986 1 95.56 29 ARG B N 1
ATOM 812 C CA . ARG B 1 29 ? -2.639 -16.438 -1.156 1 95.56 29 ARG B CA 1
ATOM 813 C C . ARG B 1 29 ? -3.312 -17.797 -1.178 1 95.56 29 ARG B C 1
ATOM 815 O O . ARG B 1 29 ? -2.641 -18.828 -1.111 1 95.56 29 ARG B O 1
ATOM 822 N N . GLN B 1 30 ? -4.559 -17.875 -1.245 1 95.19 30 GLN B N 1
ATOM 823 C CA . GLN B 1 30 ? -5.285 -19.141 -1.339 1 95.19 30 GLN B CA 1
ATOM 824 C C . GLN B 1 30 ? -4.992 -19.844 -2.658 1 95.19 30 GLN B C 1
ATOM 826 O O . GLN B 1 30 ? -4.824 -21.078 -2.691 1 95.19 30 GLN B O 1
ATOM 831 N N . GLU B 1 31 ? -4.867 -19.062 -3.672 1 96.19 31 GLU B N 1
ATOM 832 C CA . GLU B 1 31 ? -4.664 -19.625 -5.004 1 96.19 31 GLU B CA 1
ATOM 833 C C . GLU B 1 31 ? -3.195 -19.953 -5.246 1 96.19 31 GLU B C 1
ATOM 835 O O . GLU B 1 31 ? -2.877 -20.859 -6.023 1 96.19 31 GLU B O 1
ATOM 840 N N . ARG B 1 32 ? -2.32 -19.141 -4.664 1 96.31 32 ARG B N 1
ATOM 841 C CA . ARG B 1 32 ? -0.882 -19.297 -4.848 1 96.31 32 ARG B CA 1
ATOM 842 C C . ARG B 1 32 ? -0.155 -19.312 -3.508 1 96.31 32 ARG B C 1
ATOM 844 O O . ARG B 1 32 ? 0.486 -18.328 -3.139 1 96.31 32 ARG B O 1
ATOM 851 N N . PRO B 1 33 ? -0.21 -20.438 -2.828 1 95.69 33 PRO B N 1
ATOM 852 C CA . PRO B 1 33 ? 0.424 -20.516 -1.51 1 95.69 33 PRO B CA 1
ATOM 853 C C . PRO B 1 33 ? 1.949 -20.516 -1.588 1 95.69 33 PRO B C 1
ATOM 855 O O . PRO B 1 33 ? 2.623 -20.359 -0.565 1 95.69 33 PRO B O 1
ATOM 858 N N . ASP B 1 34 ? 2.486 -20.625 -2.795 1 95.94 34 ASP B N 1
ATOM 859 C CA . ASP B 1 34 ? 3.934 -20.672 -2.977 1 95.94 34 ASP B CA 1
ATOM 860 C C . ASP B 1 34 ? 4.52 -19.25 -2.996 1 95.94 34 ASP B C 1
ATOM 862 O O . ASP B 1 34 ? 5.742 -19.094 -2.955 1 95.94 34 ASP B O 1
ATOM 866 N N . ILE B 1 35 ? 3.664 -18.266 -3.121 1 95.75 35 ILE B N 1
ATOM 867 C CA . ILE B 1 35 ? 4.129 -16.891 -3.107 1 95.75 35 ILE B CA 1
ATOM 868 C C . ILE B 1 35 ? 4.844 -16.594 -1.79 1 95.75 35 ILE B C 1
ATOM 870 O O . ILE B 1 35 ? 4.305 -16.859 -0.712 1 95.75 35 ILE B O 1
ATOM 874 N N . THR B 1 36 ? 6.074 -16 -1.949 1 94.94 36 THR B N 1
ATOM 875 C CA . THR B 1 36 ? 6.898 -15.758 -0.772 1 94.94 36 THR B CA 1
ATOM 876 C C . THR B 1 36 ? 6.914 -14.266 -0.422 1 94.94 36 THR B C 1
ATOM 878 O O . THR B 1 36 ? 7.316 -13.891 0.678 1 94.94 36 THR B O 1
ATOM 881 N N . GLU B 1 37 ? 6.426 -13.477 -1.342 1 94.25 37 GLU B N 1
ATOM 882 C CA . GLU B 1 37 ? 6.465 -12.039 -1.106 1 94.25 37 GLU B CA 1
ATOM 883 C C . GLU B 1 37 ? 5.266 -11.344 -1.747 1 94.25 37 GLU B C 1
ATOM 885 O O . GLU B 1 37 ? 4.922 -11.625 -2.898 1 94.25 37 GLU B O 1
ATOM 890 N N . VAL B 1 38 ? 4.621 -10.516 -1.002 1 95.38 38 VAL B N 1
ATOM 891 C CA . VAL B 1 38 ? 3.574 -9.625 -1.494 1 95.38 38 VAL B CA 1
ATOM 892 C C . VAL B 1 38 ? 4.02 -8.172 -1.354 1 95.38 38 VAL B C 1
ATOM 894 O O . VAL B 1 38 ? 4.43 -7.742 -0.274 1 95.38 38 VAL B O 1
ATOM 897 N N . ARG B 1 39 ? 4.027 -7.441 -2.453 1 95.12 39 ARG B N 1
ATOM 898 C CA . ARG B 1 39 ? 4.34 -6.016 -2.449 1 95.12 39 ARG B CA 1
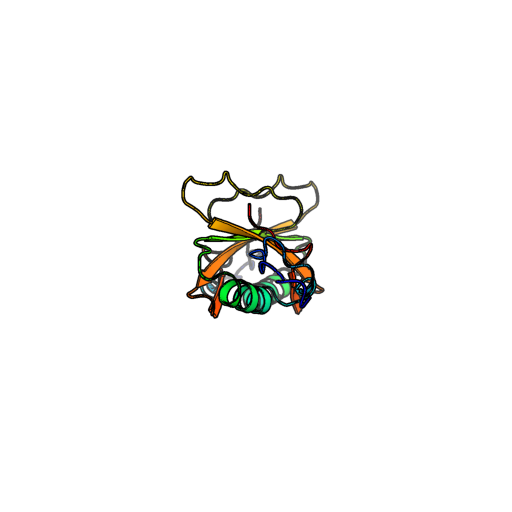ATOM 899 C C . ARG B 1 39 ? 3.115 -5.184 -2.805 1 95.12 39 ARG B C 1
ATOM 901 O O . ARG B 1 39 ? 2.488 -5.402 -3.844 1 95.12 39 ARG B O 1
ATOM 908 N N . VAL B 1 40 ? 2.773 -4.273 -1.942 1 96.44 40 VAL B N 1
ATOM 909 C CA . VAL B 1 40 ? 1.691 -3.324 -2.186 1 96.44 40 VAL B CA 1
ATOM 910 C C . VAL B 1 40 ? 2.273 -1.947 -2.498 1 96.44 40 VAL B C 1
ATOM 912 O O . VAL B 1 40 ? 2.881 -1.312 -1.635 1 96.44 40 VAL B O 1
ATOM 915 N N . LEU B 1 41 ? 2.113 -1.505 -3.725 1 95.12 41 LEU B N 1
ATOM 916 C CA . LEU B 1 41 ? 2.764 -0.311 -4.254 1 95.12 41 LEU B CA 1
ATOM 917 C C . LEU B 1 41 ? 1.731 0.729 -4.676 1 95.12 41 LEU B C 1
ATOM 919 O O . LEU B 1 41 ? 0.608 0.379 -5.047 1 95.12 41 LEU B O 1
ATOM 923 N N . PRO B 1 42 ? 2.148 1.982 -4.605 1 94.12 42 PRO B N 1
ATOM 924 C CA . PRO B 1 42 ? 1.297 2.977 -5.266 1 94.12 42 PRO B CA 1
ATOM 925 C C . PRO B 1 42 ? 1.455 2.973 -6.785 1 94.12 42 PRO B C 1
ATOM 927 O O . PRO B 1 42 ? 2.393 2.369 -7.309 1 94.12 42 PRO B O 1
ATOM 930 N N . PRO B 1 43 ? 0.48 3.623 -7.414 1 89.19 43 PRO B N 1
ATOM 931 C CA . PRO B 1 43 ? 0.593 3.688 -8.875 1 89.19 43 PRO B CA 1
ATOM 932 C C . PRO B 1 43 ? 1.892 4.344 -9.336 1 89.19 43 PRO B C 1
ATOM 934 O O . PRO B 1 43 ? 2.41 5.238 -8.664 1 89.19 43 PRO B O 1
ATOM 937 N N . ASN B 1 44 ? 2.455 3.863 -10.398 1 83.94 44 ASN B N 1
ATOM 938 C CA . ASN B 1 44 ? 3.578 4.457 -11.117 1 83.94 44 ASN B CA 1
ATOM 939 C C . ASN B 1 44 ? 4.891 4.266 -10.359 1 83.94 44 ASN B C 1
ATOM 941 O O . ASN B 1 44 ? 5.891 4.914 -10.672 1 83.94 44 ASN B O 1
ATOM 945 N N . GLU B 1 45 ? 4.918 3.551 -9.352 1 88.12 45 GLU B N 1
ATOM 946 C CA . GLU B 1 45 ? 6.172 3.184 -8.703 1 88.12 45 GLU B CA 1
ATOM 947 C C . GLU B 1 45 ? 6.629 1.792 -9.133 1 88.12 45 GLU B C 1
ATOM 949 O O . GLU B 1 45 ? 5.828 0.857 -9.18 1 88.12 45 GLU B O 1
ATOM 954 N N . ALA B 1 46 ? 7.852 1.724 -9.422 1 87.5 46 ALA B N 1
ATOM 955 C CA . ALA B 1 46 ? 8.398 0.428 -9.82 1 87.5 46 ALA B CA 1
ATOM 956 C C . ALA B 1 46 ? 8.797 -0.397 -8.594 1 87.5 46 ALA B C 1
ATOM 958 O O . ALA B 1 46 ? 9.336 0.138 -7.625 1 87.5 46 ALA B O 1
ATOM 959 N N . PRO B 1 47 ? 8.445 -1.679 -8.719 1 91.38 47 PRO B N 1
ATOM 960 C CA . PRO B 1 47 ? 8.93 -2.518 -7.621 1 91.38 47 PRO B CA 1
ATOM 961 C C . PRO B 1 47 ? 10.453 -2.635 -7.605 1 91.38 47 PRO B C 1
ATOM 963 O O . PRO B 1 47 ? 11.102 -2.504 -8.648 1 91.38 47 PRO B O 1
ATOM 966 N N . SER B 1 48 ? 10.914 -2.783 -6.418 1 90.38 48 SER B N 1
ATOM 967 C CA . SER B 1 48 ? 12.336 -3.084 -6.273 1 90.38 48 SER B CA 1
ATOM 968 C C . SER B 1 48 ? 12.727 -4.32 -7.082 1 90.38 48 SER B C 1
ATOM 970 O O . SER B 1 48 ? 11.859 -5.094 -7.492 1 90.38 48 SER B O 1
ATOM 972 N N . PRO B 1 49 ? 13.984 -4.5 -7.305 1 92.56 49 PRO B N 1
ATOM 973 C CA . PRO B 1 49 ? 14.43 -5.684 -8.039 1 92.56 49 PRO B CA 1
ATOM 974 C C . PRO B 1 49 ? 14 -6.988 -7.375 1 92.56 49 PRO B C 1
ATOM 976 O O . PRO B 1 49 ? 14 -7.086 -6.145 1 92.56 49 PRO B O 1
ATOM 979 N N . LEU B 1 50 ? 13.672 -7.887 -8.266 1 92.75 50 LEU B N 1
ATOM 980 C CA . LEU B 1 50 ? 13.281 -9.211 -7.785 1 92.75 50 LEU B CA 1
ATOM 981 C C . LEU B 1 50 ? 14.492 -9.977 -7.273 1 92.75 50 LEU B C 1
ATOM 983 O O . LEU B 1 50 ? 15.555 -9.969 -7.902 1 92.75 50 LEU B O 1
ATOM 987 N N . VAL B 1 51 ? 14.258 -10.547 -6.09 1 92 51 VAL B N 1
ATOM 988 C CA . VAL B 1 51 ? 15.328 -11.344 -5.504 1 92 51 VAL B CA 1
ATOM 989 C C . VAL B 1 51 ? 15.211 -12.789 -5.988 1 92 51 VAL B C 1
ATOM 991 O O . VAL B 1 51 ? 14.109 -13.344 -6.051 1 92 51 VAL B O 1
ATOM 994 N N . GLU B 1 52 ? 16.359 -13.43 -6.281 1 94.06 52 GLU B N 1
ATOM 995 C CA . GLU B 1 52 ? 16.359 -14.82 -6.715 1 94.06 52 GLU B CA 1
ATOM 996 C C . GLU B 1 52 ? 15.711 -15.727 -5.676 1 94.06 52 GLU B C 1
ATOM 998 O O . GLU B 1 52 ? 15.945 -15.578 -4.477 1 94.06 52 GLU B O 1
ATOM 1003 N N . GLY B 1 53 ? 14.836 -16.688 -6.172 1 95.06 53 GLY B N 1
ATOM 1004 C CA . GLY B 1 53 ? 14.18 -17.641 -5.297 1 95.06 53 GLY B CA 1
ATOM 1005 C C . GLY B 1 53 ? 12.875 -17.141 -4.719 1 95.06 53 GLY B C 1
ATOM 1006 O O . GLY B 1 53 ? 12.18 -17.859 -4 1 95.06 53 GLY B O 1
ATOM 1007 N N . THR B 1 54 ? 12.594 -15.938 -5.023 1 95.75 54 THR B N 1
ATOM 1008 C CA . THR B 1 54 ? 11.367 -15.336 -4.508 1 95.75 54 THR B CA 1
ATOM 1009 C C . THR B 1 54 ? 10.242 -15.438 -5.535 1 95.75 54 THR B C 1
ATOM 1011 O O . THR B 1 54 ? 10.461 -15.195 -6.727 1 95.75 54 THR B O 1
ATOM 1014 N N . VAL B 1 55 ? 9.102 -15.867 -5.105 1 96.94 55 VAL B N 1
ATOM 1015 C CA . VAL B 1 55 ? 7.867 -15.672 -5.863 1 96.94 55 VAL B CA 1
ATOM 1016 C C . VAL B 1 55 ? 7.094 -14.484 -5.305 1 96.94 55 VAL B C 1
ATOM 1018 O O . VAL B 1 55 ? 6.547 -14.547 -4.203 1 96.94 55 VAL B O 1
ATOM 1021 N N . ARG B 1 56 ? 7.16 -13.414 -6.117 1 97 56 ARG B N 1
ATOM 1022 C CA . ARG B 1 56 ? 6.594 -12.156 -5.645 1 97 56 ARG B CA 1
ATOM 1023 C C . ARG B 1 56 ? 5.344 -11.789 -6.434 1 97 56 ARG B C 1
ATOM 1025 O O . ARG B 1 56 ? 5.328 -11.883 -7.664 1 97 56 ARG B O 1
ATOM 1032 N N . VAL B 1 57 ? 4.383 -11.344 -5.66 1 97.62 57 VAL B N 1
ATOM 1033 C CA . VAL B 1 57 ? 3.24 -10.703 -6.309 1 97.62 57 VAL B CA 1
ATOM 1034 C C . VAL B 1 57 ? 3.27 -9.203 -6.043 1 97.62 57 VAL B C 1
ATOM 1036 O O . VAL B 1 57 ? 3.498 -8.766 -4.91 1 97.62 57 VAL B O 1
ATOM 1039 N N . CYS B 1 58 ? 3.139 -8.43 -7.109 1 97 58 CYS B N 1
ATOM 1040 C CA . CYS B 1 58 ? 3.012 -6.977 -7.035 1 97 58 CYS B CA 1
ATOM 1041 C C . CYS B 1 58 ? 1.551 -6.551 -7.133 1 97 58 CYS B C 1
ATOM 1043 O O . CYS B 1 58 ? 0.854 -6.918 -8.078 1 97 58 CYS B O 1
ATOM 1045 N N . ILE B 1 59 ? 1.13 -5.793 -6.152 1 97.88 59 ILE B N 1
ATOM 1046 C CA . ILE B 1 59 ? -0.219 -5.246 -6.055 1 97.88 59 ILE B CA 1
ATOM 1047 C C . ILE B 1 59 ? -0.16 -3.721 -6.035 1 97.88 59 ILE B C 1
ATOM 1049 O O . ILE B 1 59 ? 0.393 -3.127 -5.105 1 97.88 59 ILE B O 1
ATOM 1053 N N . TYR B 1 60 ? -0.668 -3.152 -7.031 1 97.19 60 TYR B N 1
ATOM 1054 C CA . TYR B 1 60 ? -0.787 -1.699 -7.004 1 97.19 60 TYR B CA 1
ATOM 1055 C C . TYR B 1 60 ? -2.086 -1.271 -6.336 1 97.19 60 TYR B C 1
ATOM 1057 O O . TYR B 1 60 ? -3.123 -1.918 -6.504 1 97.19 60 TYR B O 1
ATOM 1065 N N . ASN B 1 61 ? -1.952 -0.167 -5.594 1 97 61 ASN B N 1
ATOM 1066 C CA . ASN B 1 61 ? -3.119 0.287 -4.844 1 97 61 ASN B CA 1
ATOM 1067 C C . ASN B 1 61 ? -3.598 1.653 -5.328 1 97 61 ASN B C 1
ATOM 1069 O O . ASN B 1 61 ? -2.801 2.461 -5.809 1 97 61 ASN B O 1
ATOM 1073 N N . ASP B 1 62 ? -4.895 1.872 -5.16 1 94.56 62 ASP B N 1
ATOM 1074 C CA . ASP B 1 62 ? -5.559 3.154 -5.371 1 94.56 62 ASP B CA 1
ATOM 1075 C C . ASP B 1 62 ? -6.406 3.539 -4.16 1 94.56 62 ASP B C 1
ATOM 1077 O O . ASP B 1 62 ? -7.203 2.736 -3.67 1 94.56 62 ASP B O 1
ATOM 1081 N N . ILE B 1 63 ? -6.129 4.699 -3.709 1 91.94 63 ILE B N 1
ATOM 1082 C CA . ILE B 1 63 ? -6.934 5.199 -2.6 1 91.94 63 ILE B CA 1
ATOM 1083 C C . ILE B 1 63 ? -8.203 5.863 -3.139 1 91.94 63 ILE B C 1
ATOM 1085 O O . ILE B 1 63 ? -8.133 6.879 -3.836 1 91.94 63 ILE B O 1
ATOM 1089 N N . VAL B 1 64 ? -9.344 5.297 -2.795 1 90.06 64 VAL B N 1
ATOM 1090 C CA . VAL B 1 64 ? -10.625 5.773 -3.318 1 90.06 64 VAL B CA 1
ATOM 1091 C C . VAL B 1 64 ? -11.344 6.602 -2.254 1 90.06 64 VAL B C 1
ATOM 1093 O O . VAL B 1 64 ? -11.867 6.051 -1.283 1 90.06 64 VAL B O 1
ATOM 1096 N N . ASN B 1 65 ? -11.445 7.949 -2.441 1 80.69 65 ASN B N 1
ATOM 1097 C CA . ASN B 1 65 ? -12.172 8.938 -1.645 1 80.69 65 ASN B CA 1
ATOM 1098 C C . ASN B 1 65 ? -11.844 8.812 -0.16 1 80.69 65 ASN B C 1
ATOM 1100 O O . ASN B 1 65 ? -12.703 9.031 0.693 1 80.69 65 ASN B O 1
ATOM 1104 N N . GLY B 1 66 ? -10.68 8.258 0.185 1 77.88 66 GLY B N 1
ATOM 1105 C CA . GLY B 1 66 ? -10.328 8.078 1.586 1 77.88 66 GLY B CA 1
ATOM 1106 C C . GLY B 1 66 ? -11.078 6.938 2.248 1 77.88 66 GLY B C 1
ATOM 1107 O O . GLY B 1 66 ? -11.016 6.773 3.467 1 77.88 66 GLY B O 1
ATOM 1108 N N . GLN B 1 67 ? -11.812 6.164 1.465 1 83.88 67 GLN B N 1
ATOM 1109 C CA . GLN B 1 67 ? -12.695 5.152 2.033 1 83.88 67 GLN B CA 1
ATOM 1110 C C . GLN B 1 67 ? -12.172 3.748 1.76 1 83.88 67 GLN B C 1
ATOM 1112 O O . GLN B 1 67 ? -12.555 2.793 2.439 1 83.88 67 GLN B O 1
ATOM 1117 N N . ALA B 1 68 ? -11.328 3.725 0.806 1 92.12 68 ALA B N 1
ATOM 1118 C CA . ALA B 1 68 ? -10.844 2.387 0.485 1 92.12 68 ALA B CA 1
ATOM 1119 C C . ALA B 1 68 ? -9.453 2.451 -0.153 1 92.12 68 ALA B C 1
ATOM 1121 O O . ALA B 1 68 ? -9.117 3.432 -0.817 1 92.12 68 ALA B O 1
ATOM 1122 N N . VAL B 1 69 ? -8.68 1.512 0.12 1 94.25 69 VAL B N 1
ATOM 1123 C CA . VAL B 1 69 ? -7.453 1.208 -0.611 1 94.25 69 VAL B CA 1
ATOM 1124 C C . VAL B 1 69 ? -7.656 -0.046 -1.459 1 94.25 69 VAL B C 1
ATOM 1126 O O . VAL B 1 69 ? -7.711 -1.158 -0.93 1 94.25 69 VAL B O 1
ATOM 1129 N N . VAL B 1 70 ? -7.77 0.23 -2.768 1 97.19 70 VAL B N 1
ATOM 1130 C CA . VAL B 1 70 ? -8.211 -0.875 -3.613 1 97.19 70 VAL B CA 1
ATOM 1131 C C . VAL B 1 70 ? -7.094 -1.257 -4.586 1 97.19 70 VAL B C 1
ATOM 1133 O O . VAL B 1 70 ? -6.152 -0.487 -4.793 1 97.19 70 VAL B O 1
ATOM 1136 N N . VAL B 1 71 ? -7.324 -2.436 -5.141 1 98.25 71 VAL B N 1
ATOM 1137 C CA . VAL B 1 71 ? -6.391 -2.957 -6.133 1 98.25 71 VAL B CA 1
ATOM 1138 C C . VAL B 1 71 ? -6.648 -2.301 -7.484 1 98.25 71 VAL B C 1
ATOM 1140 O O . VAL B 1 71 ? -7.766 -2.354 -8.008 1 98.25 71 VAL B O 1
ATOM 1143 N N . ARG B 1 72 ? -5.66 -1.678 -8 1 97.38 72 ARG B N 1
ATOM 1144 C CA . ARG B 1 72 ? -5.699 -1.183 -9.367 1 97.38 72 ARG B CA 1
ATOM 1145 C C . ARG B 1 72 ? -4.301 -0.845 -9.875 1 97.38 72 ARG B C 1
ATOM 1147 O O . ARG B 1 72 ? -3.6 -0.028 -9.273 1 97.38 72 ARG B O 1
ATOM 1154 N N . PRO B 1 73 ? -3.803 -1.513 -11.188 1 97.62 73 PRO B N 1
ATOM 1155 C CA . PRO B 1 73 ? -4.488 -2.508 -12.016 1 97.62 73 PRO B CA 1
ATOM 1156 C C . PRO B 1 73 ? -4.367 -3.924 -11.453 1 97.62 73 PRO B C 1
ATOM 1158 O O . PRO B 1 73 ? -4.254 -4.105 -10.242 1 97.62 73 PRO B O 1
ATOM 1161 N N . GLU B 1 74 ? -4.559 -4.988 -12.289 1 98.44 74 GLU B N 1
ATOM 1162 C CA . GLU B 1 74 ? -4.535 -6.371 -11.82 1 98.44 74 GLU B CA 1
ATOM 1163 C C . GLU B 1 74 ? -3.178 -6.73 -11.227 1 98.44 74 GLU B C 1
ATOM 1165 O O . GLU B 1 74 ? -2.137 -6.359 -11.773 1 98.44 74 GLU B O 1
ATOM 1170 N N . PRO B 1 75 ? -3.172 -7.434 -10.094 1 98.38 75 PRO B N 1
ATOM 1171 C CA . PRO B 1 75 ? -1.901 -7.941 -9.57 1 98.38 75 PRO B CA 1
ATOM 1172 C C . PRO B 1 75 ? -1.216 -8.914 -10.531 1 98.38 75 PRO B C 1
ATOM 1174 O O . PRO B 1 75 ? -1.875 -9.523 -11.375 1 98.38 75 PRO B O 1
ATOM 1177 N N . TYR B 1 76 ? 0.13 -9.039 -10.266 1 98.19 76 TYR B N 1
ATOM 1178 C CA . TYR B 1 76 ? 0.882 -9.945 -11.133 1 98.19 76 TYR B CA 1
ATOM 1179 C C . TYR B 1 76 ? 2.123 -10.477 -10.422 1 98.19 76 TYR B C 1
ATOM 1181 O O . TYR B 1 76 ? 2.611 -9.859 -9.469 1 98.19 76 TYR B O 1
ATOM 1189 N N . ILE B 1 77 ? 2.559 -11.648 -10.906 1 97.44 77 ILE B N 1
ATOM 1190 C CA . ILE B 1 77 ? 3.816 -12.203 -10.406 1 97.44 77 ILE B CA 1
ATOM 1191 C C . ILE B 1 77 ? 4.988 -11.445 -11.031 1 97.44 77 ILE B C 1
ATOM 1193 O O . ILE B 1 77 ? 5.07 -11.305 -12.25 1 97.44 77 ILE B O 1
ATOM 1197 N N . GLY B 1 78 ? 5.84 -10.844 -10.258 1 93.69 78 GLY B N 1
ATOM 1198 C CA . GLY B 1 78 ? 6.996 -10.164 -10.812 1 93.69 78 GLY B CA 1
ATOM 1199 C C . GLY B 1 78 ? 7.758 -9.344 -9.789 1 93.69 78 GLY B C 1
ATOM 1200 O O . GLY B 1 78 ? 7.336 -9.234 -8.633 1 93.69 78 GLY B O 1
#

Sequence (156 aa):
MEAIKIGLTPETWPGVVGFPVLDAINIIRQERPDITEVRVLPPNEAPSPLVEGTVRVCIYNDIVNGQAVVVRPEPYIGMEAIKIGLTPETWPGVVGFPVLDAINIIRQERPDITEVRVLPPNEAPSPLVEGTVRVCIYNDIVNGQAVVVRPEPYIG

Solvent-accessible surface area (backbone atoms only — not comparable to full-atom values): 9145 Å² total; per-residue (Å²): 130,75,77,72,66,77,72,71,77,80,54,60,41,68,84,40,46,68,32,47,45,62,61,38,52,47,54,49,42,72,75,40,72,76,53,72,39,82,40,49,29,32,69,95,57,78,78,74,82,78,56,91,94,59,39,30,36,38,35,26,37,40,77,48,93,76,75,41,49,16,24,40,64,53,33,33,63,94,126,77,74,73,64,75,71,69,80,78,55,60,39,70,84,39,46,66,32,48,45,62,59,38,50,47,53,50,44,71,76,41,71,75,53,70,41,79,41,49,29,32,72,94,56,79,77,74,82,80,56,90,94,58,38,30,34,39,32,26,36,40,76,48,92,75,74,41,49,17,23,39,62,53,31,32,63,93

Nearest PDB structures (foldseek):
  7aon-assembly1_A  TM=8.643E-01  e=9.938E-04  Hordeum vulgare
  6qiy-assembly1_A  TM=8.149E-01  e=1.475E-03  Hordeum vulgare
  7a3m-assembly1_A  TM=8.138E-01  e=1.682E-03  Hordeum vulgare
  7aok-assembly1_A  TM=8.115E-01  e=2.189E-03  Hordeum vulgare
  1egl-assembly1_A  TM=6.647E-01  e=1.475E-02  Hirudo medicinalis

pLDDT: mean 89.61, std 15.98, range [27.09, 98.5]